Protein AF-A0A3A0G9J8-F1 (afdb_monomer)

Solvent-accessible surface area (backbone atoms only — not comparable to full-atom values): 5750 Å² total; per-residue (Å²): 136,83,79,79,74,80,86,78,83,88,80,91,81,91,71,62,67,68,59,53,52,53,47,59,76,78,39,60,82,91,46,48,65,56,52,52,52,52,52,50,52,54,50,50,57,49,49,54,52,50,53,51,52,50,52,51,49,53,50,51,52,50,48,36,72,76,69,42,77,78,78,75,60,65,62,61,55,48,53,58,46,51,54,52,50,37,66,74,67,69,65,128

Structure (mmCIF, N/CA/C/O backbone):
data_AF-A0A3A0G9J8-F1
#
_entry.id   AF-A0A3A0G9J8-F1
#
loop_
_atom_site.group_PDB
_atom_site.id
_atom_site.type_symbol
_atom_site.label_atom_id
_atom_site.label_alt_id
_atom_site.label_comp_id
_atom_site.label_asym_id
_atom_site.label_entity_id
_atom_site.label_seq_id
_atom_site.pdbx_PDB_ins_code
_atom_site.Cartn_x
_atom_site.Cartn_y
_atom_site.Cartn_z
_atom_site.occupancy
_atom_site.B_iso_or_equiv
_atom_site.auth_seq_id
_atom_site.auth_comp_id
_atom_site.auth_asym_id
_atom_site.auth_atom_id
_atom_site.pdbx_PDB_model_num
ATOM 1 N N . MET A 1 1 ? 23.107 6.631 28.020 1.00 35.88 1 MET A N 1
ATOM 2 C CA . MET A 1 1 ? 22.369 5.727 27.114 1.00 35.88 1 MET A CA 1
ATOM 3 C C . MET A 1 1 ? 20.951 6.262 27.015 1.00 35.88 1 MET A C 1
ATOM 5 O O . MET A 1 1 ? 20.192 6.098 27.958 1.00 35.88 1 MET A O 1
ATOM 9 N N . SER A 1 2 ? 20.643 7.017 25.961 1.00 36.66 2 SER A N 1
ATOM 10 C CA . SER A 1 2 ? 19.339 7.670 25.809 1.00 36.66 2 SER A CA 1
ATOM 11 C C . SER A 1 2 ? 18.352 6.699 25.176 1.00 36.66 2 SER A C 1
ATOM 13 O O . SER A 1 2 ? 18.507 6.311 24.021 1.00 36.66 2 SER A O 1
ATOM 15 N N . THR A 1 3 ? 17.355 6.289 25.948 1.00 42.69 3 THR A N 1
ATOM 16 C CA . THR A 1 3 ? 16.205 5.516 25.489 1.00 42.69 3 THR A CA 1
ATOM 17 C C . THR A 1 3 ? 15.421 6.384 24.504 1.00 42.69 3 THR A C 1
ATOM 19 O O . THR A 1 3 ? 14.827 7.385 24.900 1.00 42.69 3 THR A O 1
ATOM 22 N N . GLN A 1 4 ? 15.461 6.053 23.210 1.00 47.47 4 GLN A N 1
ATOM 23 C CA . GLN A 1 4 ? 14.577 6.668 22.220 1.00 47.47 4 GLN A CA 1
ATOM 24 C C . GLN A 1 4 ? 13.134 6.349 22.622 1.00 47.47 4 GLN A C 1
ATOM 26 O O . GLN A 1 4 ? 12.716 5.191 22.606 1.00 47.47 4 GLN A O 1
ATOM 31 N N . ALA A 1 5 ? 12.393 7.370 23.045 1.00 48.34 5 ALA A N 1
ATOM 32 C CA . ALA A 1 5 ? 10.960 7.264 23.251 1.00 48.34 5 ALA A CA 1
ATOM 33 C C . ALA A 1 5 ? 10.314 6.919 21.904 1.00 48.34 5 ALA A C 1
ATOM 35 O O . ALA A 1 5 ? 10.572 7.583 20.902 1.00 48.34 5 ALA A O 1
ATOM 36 N N . SER A 1 6 ? 9.502 5.864 21.869 1.00 56.31 6 SER A N 1
ATOM 37 C CA . SER A 1 6 ? 8.680 5.543 20.707 1.00 56.31 6 SER A CA 1
ATOM 38 C C . SER A 1 6 ? 7.765 6.733 20.416 1.00 56.31 6 SER A C 1
ATOM 40 O O . SER A 1 6 ? 6.852 7.004 21.201 1.00 56.31 6 SER A O 1
ATOM 42 N N . ASP A 1 7 ? 8.019 7.447 19.324 1.00 78.62 7 ASP A N 1
ATOM 43 C CA . ASP A 1 7 ? 7.202 8.583 18.905 1.00 78.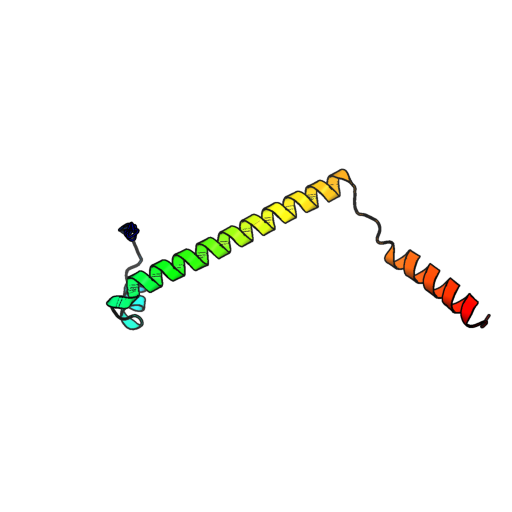62 7 ASP A CA 1
ATOM 44 C C . ASP A 1 7 ? 5.876 8.055 18.330 1.00 78.62 7 ASP A C 1
ATOM 46 O O . ASP A 1 7 ? 5.760 7.696 17.158 1.00 78.62 7 ASP A O 1
ATOM 50 N N . ILE A 1 8 ? 4.895 7.850 19.213 1.00 80.31 8 ILE A N 1
ATOM 51 C CA . ILE A 1 8 ? 3.579 7.306 18.868 1.00 80.31 8 ILE A CA 1
ATOM 52 C C . ILE A 1 8 ? 2.630 8.476 18.613 1.00 80.31 8 ILE A C 1
ATOM 54 O O . ILE A 1 8 ? 2.119 9.095 19.548 1.00 80.31 8 ILE A O 1
ATOM 58 N N . THR A 1 9 ? 2.318 8.738 17.346 1.00 86.06 9 THR A N 1
ATOM 59 C CA . THR A 1 9 ? 1.285 9.711 16.969 1.00 86.06 9 THR A CA 1
ATOM 60 C C . THR A 1 9 ? -0.106 9.077 17.035 1.00 86.06 9 THR A C 1
ATOM 62 O O . THR A 1 9 ? -0.373 8.055 16.399 1.00 86.06 9 THR A O 1
ATOM 65 N N . ARG A 1 10 ? -1.032 9.686 17.787 1.00 86.81 10 ARG A N 1
ATOM 66 C CA . ARG A 1 10 ? -2.452 9.297 17.779 1.00 86.81 10 ARG A CA 1
ATOM 67 C C . ARG A 1 10 ? -3.191 10.050 16.683 1.00 86.81 10 ARG A C 1
ATOM 69 O O . ARG A 1 10 ? -3.129 11.272 16.626 1.00 86.81 10 ARG A O 1
ATOM 76 N N . VAL A 1 11 ? -3.930 9.315 15.860 1.00 87.25 11 VAL A N 1
ATOM 77 C CA . VAL A 1 11 ? -4.702 9.867 14.743 1.00 87.25 11 VAL A CA 1
ATOM 78 C C . VAL A 1 11 ? -6.133 9.344 14.825 1.00 87.25 11 VAL A C 1
ATOM 80 O O . VAL A 1 11 ? -6.348 8.162 15.101 1.00 87.25 11 VAL A O 1
ATOM 83 N N . THR A 1 12 ? -7.109 10.214 14.578 1.00 90.75 12 THR A N 1
ATOM 84 C CA . THR A 1 12 ? -8.524 9.839 14.4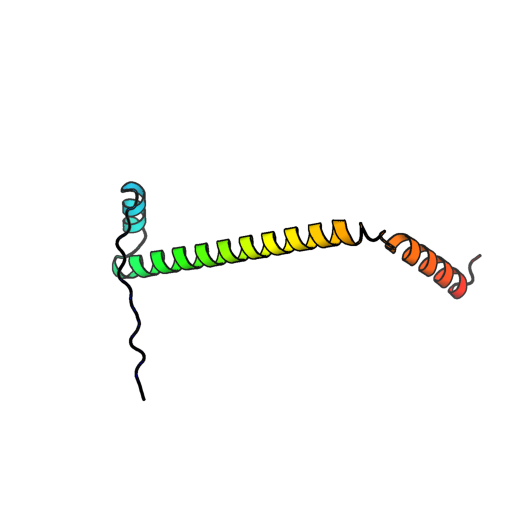70 1.00 90.75 12 THR A CA 1
ATOM 85 C C . THR A 1 12 ? -8.875 9.655 12.998 1.00 90.75 12 THR A C 1
ATOM 87 O O . THR A 1 12 ? -8.582 10.521 12.179 1.00 90.75 12 THR A O 1
ATOM 90 N N . LEU A 1 13 ? -9.494 8.523 12.659 1.00 88.38 13 LEU A N 1
ATOM 91 C CA . LEU A 1 13 ? -9.840 8.145 11.288 1.00 88.38 13 LEU A CA 1
ATOM 92 C C . LEU A 1 13 ? -11.357 7.973 11.185 1.00 88.38 13 LEU A C 1
ATOM 94 O O . LEU A 1 13 ?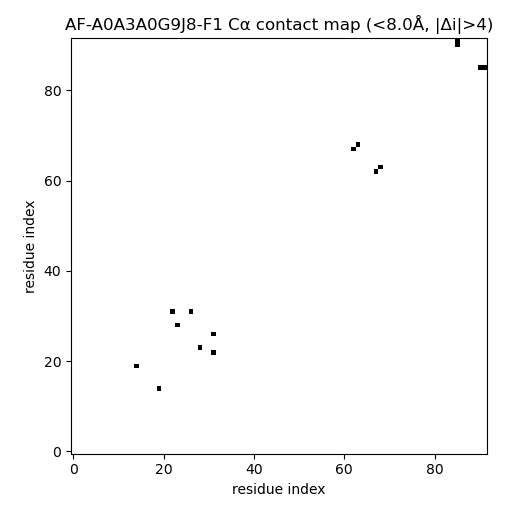 -11.961 7.345 12.057 1.00 88.38 13 LEU A O 1
ATOM 98 N N . THR A 1 14 ? -11.957 8.441 10.094 1.00 92.81 14 THR A N 1
ATOM 99 C CA . THR A 1 14 ? -13.363 8.157 9.784 1.00 92.81 14 THR A CA 1
ATOM 100 C C . THR A 1 14 ? -13.431 6.958 8.848 1.00 92.81 14 THR A C 1
ATOM 102 O O . THR A 1 14 ? -12.840 6.969 7.772 1.00 92.81 14 THR A O 1
ATOM 105 N N . LEU A 1 15 ? -14.139 5.907 9.262 1.00 89.31 15 LEU A N 1
ATOM 106 C CA . LEU A 1 15 ? -14.281 4.663 8.505 1.00 89.31 15 LEU A CA 1
ATOM 107 C C . LEU A 1 15 ? -15.766 4.333 8.317 1.00 89.31 15 LEU A C 1
ATOM 109 O O . LEU A 1 15 ? -16.559 4.602 9.224 1.00 89.31 15 LEU A O 1
ATOM 113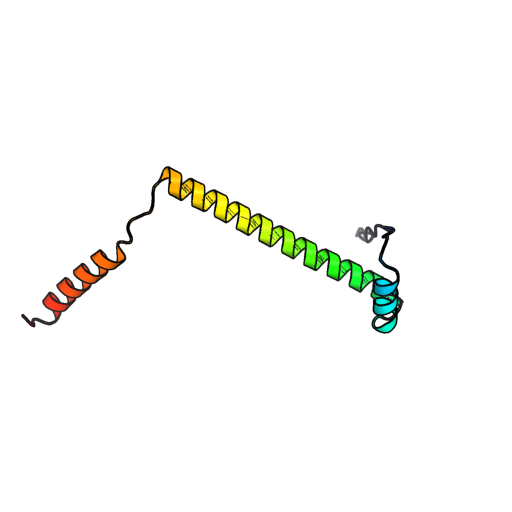 N N . PRO A 1 16 ? -16.150 3.687 7.201 1.00 94.88 16 PRO A N 1
ATOM 114 C CA . PRO A 1 16 ? -17.485 3.123 7.057 1.00 94.88 16 PRO A CA 1
ATOM 115 C C . PRO A 1 16 ? -17.804 2.162 8.207 1.00 94.88 16 PRO A C 1
ATOM 117 O O . PRO A 1 16 ? -16.985 1.316 8.586 1.00 94.88 16 PRO A O 1
ATOM 120 N N . SER A 1 17 ? -19.013 2.27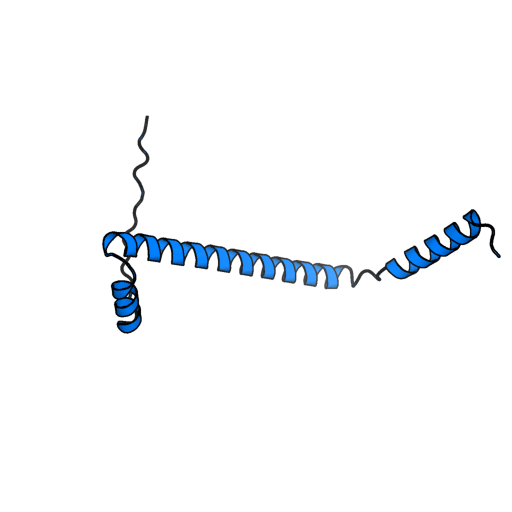1 8.751 1.00 92.81 17 SER A N 1
ATOM 121 C CA . SER A 1 17 ? -19.459 1.485 9.906 1.00 92.81 17 SER A CA 1
ATOM 122 C C . SER A 1 17 ? -19.407 -0.023 9.642 1.00 92.81 17 SER A C 1
ATOM 124 O O . SER A 1 17 ? -18.951 -0.784 10.498 1.00 92.81 17 SER A O 1
ATOM 126 N N . ASP A 1 18 ? -19.796 -0.456 8.443 1.00 95.12 18 ASP A N 1
ATOM 127 C CA . ASP A 1 18 ? -19.778 -1.865 8.041 1.00 95.12 18 ASP A CA 1
ATOM 128 C C . ASP A 1 18 ? -18.358 -2.432 7.955 1.00 95.12 18 ASP A C 1
ATOM 130 O O . ASP A 1 18 ? -18.107 -3.562 8.386 1.00 95.12 18 ASP A O 1
ATOM 134 N N . LEU A 1 19 ? -17.407 -1.627 7.470 1.00 91.06 19 LEU A N 1
ATOM 135 C CA . LEU A 1 19 ? -16.000 -2.009 7.412 1.00 91.06 19 LEU A CA 1
ATOM 136 C C . LEU A 1 19 ? -15.446 -2.212 8.824 1.00 91.06 19 LEU A C 1
ATOM 138 O O . LEU A 1 19 ? -14.840 -3.243 9.115 1.00 91.06 19 LEU A O 1
ATOM 142 N N . TRP A 1 20 ? -15.707 -1.269 9.731 1.00 91.12 20 TRP A N 1
ATOM 143 C CA . TRP A 1 20 ? -15.245 -1.385 11.112 1.00 91.12 20 TRP A CA 1
ATOM 144 C C . TRP A 1 20 ? -15.907 -2.549 11.859 1.00 91.12 20 TRP A C 1
ATOM 146 O O . TRP A 1 20 ? -15.255 -3.217 12.665 1.00 91.12 20 TRP A O 1
ATOM 156 N N . ARG A 1 21 ? -17.179 -2.849 11.563 1.00 92.31 21 ARG A N 1
ATOM 157 C CA . ARG A 1 21 ? -17.876 -4.025 12.103 1.00 92.31 21 ARG A CA 1
ATOM 158 C C . ARG A 1 21 ? -17.187 -5.320 11.672 1.00 92.31 21 ARG A C 1
ATOM 160 O O . ARG A 1 21 ? -16.923 -6.161 12.527 1.00 92.31 21 ARG A O 1
ATOM 167 N N . ARG A 1 22 ? -16.829 -5.449 10.391 1.00 92.19 22 ARG A N 1
ATOM 168 C CA . ARG A 1 22 ? -16.058 -6.598 9.886 1.00 92.19 22 ARG A CA 1
ATOM 169 C C . ARG A 1 22 ? -14.693 -6.702 10.563 1.00 92.19 22 ARG A C 1
ATOM 171 O O . ARG A 1 22 ? -14.345 -7.764 11.063 1.00 92.19 22 ARG A O 1
ATOM 178 N N . VAL A 1 23 ? -13.950 -5.601 10.683 1.00 90.25 23 VAL A N 1
ATOM 179 C CA . VAL A 1 23 ? -12.654 -5.605 11.391 1.00 90.25 23 VAL A CA 1
ATOM 180 C C . VAL A 1 23 ? -12.812 -6.092 12.836 1.00 90.25 23 VAL A C 1
ATOM 182 O O . VAL A 1 23 ? -12.016 -6.902 13.302 1.00 90.25 23 VAL A O 1
ATOM 185 N N . LYS A 1 24 ? -13.863 -5.661 13.544 1.00 89.31 24 LYS A N 1
ATOM 186 C CA . LYS A 1 24 ? -14.144 -6.118 14.913 1.00 89.31 24 LYS A CA 1
ATOM 187 C C . LYS A 1 24 ? -14.439 -7.616 15.018 1.00 89.31 24 LYS A C 1
ATOM 189 O O . LYS A 1 24 ? -14.128 -8.175 16.066 1.00 89.31 24 LYS A O 1
ATOM 194 N N . GLN A 1 25 ? -15.027 -8.228 13.986 1.00 91.88 25 GLN A N 1
ATOM 195 C CA . GLN A 1 25 ? -15.342 -9.663 13.953 1.00 91.88 25 GLN A CA 1
ATOM 196 C C . GLN A 1 25 ? -14.084 -10.527 13.828 1.00 91.88 25 GLN A C 1
ATOM 198 O O . GLN A 1 25 ? -13.999 -11.564 14.476 1.00 91.88 25 GLN A O 1
ATOM 203 N N . PHE A 1 26 ? -13.106 -10.093 13.030 1.00 89.19 26 PHE A N 1
ATOM 204 C CA . PHE A 1 26 ? -11.914 -10.894 12.733 1.00 89.19 26 PHE A CA 1
ATOM 205 C C . PHE A 1 26 ? -10.685 -10.520 13.567 1.00 89.19 26 PHE A C 1
ATOM 207 O O . PHE A 1 26 ? -9.769 -11.327 13.687 1.00 89.19 26 PHE A O 1
ATOM 214 N N . VAL A 1 27 ? -10.637 -9.308 14.136 1.00 86.88 27 VAL A N 1
ATOM 215 C CA . VAL A 1 27 ? -9.419 -8.780 14.766 1.00 86.88 27 VAL A CA 1
ATOM 216 C C . VAL A 1 27 ? -9.647 -8.433 16.243 1.00 86.88 27 VAL A C 1
ATOM 218 O O . VAL A 1 27 ? -10.464 -7.550 16.566 1.00 86.88 27 VAL A O 1
ATOM 221 N N . PRO A 1 28 ? -8.895 -9.074 17.163 1.00 87.69 28 PRO A N 1
ATOM 222 C CA . PRO A 1 28 ? -8.931 -8.775 18.590 1.00 87.69 28 PRO A CA 1
ATOM 223 C C . PRO A 1 28 ? -8.600 -7.312 18.884 1.00 87.69 28 PRO A C 1
ATOM 225 O O . PRO A 1 28 ? -7.759 -6.704 18.225 1.00 87.69 28 PRO A O 1
ATOM 228 N N . ALA A 1 29 ? -9.212 -6.741 19.926 1.00 82.25 29 ALA A N 1
ATOM 229 C CA . ALA A 1 29 ? -9.102 -5.312 20.238 1.00 82.25 29 ALA A CA 1
ATOM 230 C C . ALA A 1 29 ? -7.654 -4.796 20.352 1.00 82.25 29 ALA A C 1
ATOM 232 O O . ALA A 1 29 ? -7.370 -3.701 19.875 1.00 82.25 29 ALA A O 1
ATOM 233 N N . ARG A 1 30 ? -6.733 -5.596 20.909 1.00 84.44 30 ARG A N 1
ATOM 234 C CA . ARG A 1 30 ? -5.314 -5.227 21.078 1.00 84.44 30 ARG A CA 1
ATOM 235 C C . ARG A 1 30 ? -4.500 -5.202 19.779 1.00 84.44 30 ARG A C 1
ATOM 237 O O . ARG A 1 30 ? -3.414 -4.642 19.776 1.00 84.44 30 ARG A O 1
ATOM 244 N N . GLN A 1 31 ? -5.010 -5.781 18.692 1.00 87.94 31 GLN A N 1
ATOM 245 C CA . GLN A 1 31 ? -4.287 -5.909 17.420 1.00 87.94 31 GLN A CA 1
ATOM 246 C C . GLN A 1 31 ? -4.826 -4.976 16.328 1.00 87.94 31 GLN A C 1
ATOM 248 O O . GLN A 1 31 ? -4.220 -4.848 15.269 1.00 87.94 31 GLN A O 1
ATOM 253 N N . ARG A 1 32 ? -5.947 -4.284 16.568 1.00 87.00 32 ARG A N 1
ATOM 254 C CA . ARG A 1 32 ? -6.599 -3.442 15.547 1.00 87.00 32 ARG A CA 1
ATOM 255 C C . ARG A 1 32 ? -5.737 -2.259 15.113 1.00 87.00 32 ARG A C 1
ATOM 257 O O . ARG A 1 32 ? -5.703 -1.947 13.930 1.00 87.00 32 ARG A O 1
ATOM 264 N N . SER A 1 33 ? -5.037 -1.612 16.046 1.00 86.25 33 SER A N 1
ATOM 265 C CA . SER A 1 33 ? -4.124 -0.505 15.729 1.00 86.25 33 SER A CA 1
ATOM 266 C C . SER A 1 33 ? -2.922 -0.979 14.909 1.00 86.25 33 SER A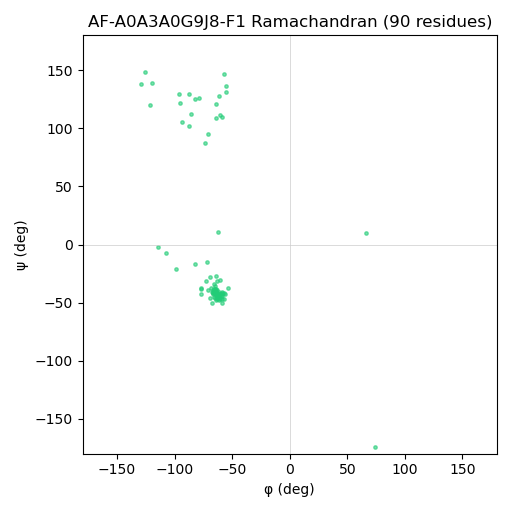 C 1
ATOM 268 O O . SER A 1 33 ? -2.572 -0.338 13.924 1.00 86.25 33 SER A O 1
ATOM 270 N N . SER A 1 34 ? -2.342 -2.126 15.272 1.00 88.62 34 SER A N 1
ATOM 271 C CA . SER A 1 34 ? -1.249 -2.759 14.525 1.00 88.62 34 SER A CA 1
ATOM 272 C C . SER A 1 34 ? -1.687 -3.151 13.112 1.00 88.62 34 SER A C 1
ATOM 274 O O . SER A 1 34 ? -0.991 -2.818 12.160 1.00 88.62 34 SER A O 1
ATOM 276 N N . LEU A 1 35 ? -2.879 -3.733 12.951 1.00 91.12 35 LEU A N 1
ATOM 277 C CA . LEU A 1 35 ? -3.439 -4.051 11.636 1.00 91.12 35 LEU A CA 1
ATOM 278 C C . LEU A 1 35 ? -3.559 -2.808 10.744 1.00 91.12 35 LEU A C 1
ATOM 280 O O . LEU A 1 35 ? -3.179 -2.842 9.576 1.00 91.12 35 LEU A O 1
ATOM 284 N N . VAL A 1 36 ? -4.101 -1.711 11.284 1.00 90.69 36 VAL A N 1
ATOM 285 C CA . VAL A 1 36 ? -4.262 -0.460 10.529 1.00 90.69 36 VAL A CA 1
ATOM 286 C C . VAL A 1 36 ? -2.897 0.123 10.157 1.00 90.69 36 VAL A C 1
ATOM 288 O O . VAL A 1 36 ? -2.711 0.527 9.012 1.00 90.69 36 VAL A O 1
ATOM 291 N N . ALA A 1 37 ? -1.930 0.113 11.077 1.00 90.56 37 ALA A N 1
ATOM 292 C CA . ALA A 1 37 ? -0.571 0.576 10.805 1.00 90.56 37 ALA A CA 1
ATOM 293 C C . ALA A 1 37 ? 0.112 -0.254 9.704 1.00 90.56 37 ALA A C 1
ATOM 295 O O . ALA A 1 37 ? 0.676 0.309 8.766 1.00 90.56 37 ALA A O 1
ATOM 296 N N . GLU A 1 38 ? 0.005 -1.583 9.759 1.00 92.88 38 GLU A N 1
ATOM 297 C CA . GLU A 1 38 ? 0.543 -2.467 8.722 1.00 92.88 38 GLU A CA 1
ATOM 298 C C . GLU A 1 38 ? -0.126 -2.244 7.365 1.00 92.88 38 GLU A C 1
ATOM 300 O O . GLU A 1 38 ? 0.552 -2.209 6.337 1.00 92.88 38 GLU A O 1
ATOM 305 N N . ALA A 1 39 ? -1.453 -2.090 7.345 1.00 93.38 39 ALA A N 1
ATOM 306 C CA . ALA A 1 39 ? -2.197 -1.830 6.119 1.00 93.38 39 ALA A CA 1
ATOM 307 C C . ALA A 1 39 ? -1.767 -0.501 5.478 1.00 93.38 39 ALA A C 1
ATOM 309 O O . ALA A 1 39 ? -1.504 -0.464 4.274 1.00 93.38 39 ALA A O 1
ATOM 310 N N . LEU A 1 40 ? -1.614 0.557 6.282 1.00 93.19 40 LEU A N 1
ATOM 311 C CA . LEU A 1 40 ? -1.097 1.849 5.825 1.00 93.19 40 LEU A CA 1
ATOM 312 C C . LEU A 1 40 ? 0.332 1.727 5.288 1.00 93.19 40 LEU A C 1
ATOM 314 O O . LEU A 1 40 ? 0.625 2.231 4.207 1.00 93.19 40 LEU A O 1
ATOM 318 N N . GLN A 1 41 ? 1.213 1.009 5.988 1.00 94.12 41 GLN A N 1
ATOM 319 C CA . GLN A 1 41 ? 2.594 0.824 5.546 1.00 94.12 41 GLN A CA 1
ATOM 320 C C . GLN A 1 41 ? 2.675 0.046 4.224 1.00 94.12 41 GLN A C 1
ATOM 322 O O . GLN A 1 41 ? 3.469 0.394 3.348 1.00 94.12 41 GLN A O 1
ATOM 327 N N . ARG A 1 42 ? 1.853 -0.997 4.050 1.00 95.81 42 ARG A N 1
ATOM 328 C CA . ARG A 1 42 ? 1.780 -1.752 2.788 1.00 95.81 42 ARG A CA 1
ATOM 329 C C . ARG A 1 42 ? 1.303 -0.873 1.636 1.00 95.81 42 ARG A C 1
ATOM 331 O O . ARG A 1 42 ? 1.876 -0.955 0.550 1.00 95.81 42 ARG A O 1
ATOM 338 N N . GLU A 1 43 ? 0.294 -0.039 1.869 1.00 96.19 43 GLU A N 1
ATOM 339 C CA . GLU A 1 43 ? -0.232 0.870 0.850 1.00 96.19 43 GLU A CA 1
ATOM 340 C C . GLU A 1 43 ? 0.783 1.962 0.481 1.00 96.19 43 GLU A C 1
ATOM 342 O O . GLU A 1 43 ? 0.992 2.210 -0.704 1.00 96.19 43 GLU A O 1
ATOM 347 N N . LEU A 1 44 ? 1.502 2.537 1.452 1.00 96.69 44 LEU A N 1
ATOM 348 C CA . LEU A 1 44 ? 2.581 3.495 1.178 1.00 96.69 44 LEU A CA 1
ATOM 349 C C . LEU A 1 44 ? 3.678 2.877 0.303 1.00 96.69 44 LEU A C 1
ATOM 351 O O . LEU A 1 44 ? 3.972 3.402 -0.768 1.00 96.69 44 LEU A O 1
ATOM 355 N N . ARG A 1 45 ? 4.191 1.695 0.671 1.00 95.62 45 ARG A N 1
ATOM 356 C CA . ARG A 1 45 ? 5.194 0.980 -0.144 1.00 95.62 45 ARG A CA 1
ATOM 357 C C . ARG A 1 45 ? 4.684 0.623 -1.539 1.00 95.62 45 ARG A C 1
ATOM 359 O O . ARG A 1 45 ? 5.466 0.438 -2.470 1.00 95.62 45 ARG A O 1
ATOM 366 N N . ARG A 1 46 ? 3.379 0.393 -1.694 1.00 95.75 46 ARG A N 1
ATOM 367 C CA . ARG A 1 46 ? 2.775 0.144 -3.006 1.00 95.75 46 ARG A CA 1
ATOM 368 C C . ARG A 1 46 ? 2.790 1.419 -3.845 1.00 95.75 46 ARG A C 1
ATOM 370 O O . ARG A 1 46 ? 3.192 1.343 -5.000 1.00 95.75 46 ARG A O 1
ATOM 377 N N . ARG A 1 47 ? 2.396 2.557 -3.271 1.00 95.25 47 ARG A N 1
ATOM 378 C CA . ARG A 1 47 ? 2.408 3.857 -3.955 1.00 95.25 47 ARG A CA 1
ATOM 379 C C . ARG A 1 47 ? 3.817 4.284 -4.343 1.00 95.25 47 ARG A C 1
ATOM 381 O O . ARG A 1 47 ? 4.036 4.587 -5.502 1.00 95.25 47 ARG A O 1
ATOM 388 N N . GLU A 1 48 ? 4.788 4.165 -3.442 1.00 94.75 48 GLU A N 1
ATOM 389 C CA . GLU A 1 48 ? 6.199 4.456 -3.744 1.00 94.75 48 GLU A CA 1
ATOM 390 C C . GLU A 1 48 ? 6.725 3.634 -4.926 1.00 94.75 48 GLU A C 1
ATOM 392 O O . GLU A 1 48 ? 7.401 4.162 -5.805 1.00 94.75 48 GLU A O 1
ATOM 397 N N . ARG A 1 49 ? 6.387 2.338 -4.982 1.00 94.00 49 ARG A N 1
ATOM 398 C CA . ARG A 1 49 ? 6.763 1.482 -6.115 1.00 94.00 49 ARG A CA 1
ATOM 399 C C . ARG A 1 49 ? 6.100 1.922 -7.417 1.00 94.00 49 ARG A C 1
ATOM 401 O O . ARG A 1 49 ? 6.744 1.871 -8.459 1.00 94.00 49 ARG A O 1
ATOM 408 N N . LEU A 1 50 ? 4.834 2.333 -7.374 1.00 94.94 50 LEU A N 1
ATOM 409 C CA . LEU A 1 50 ? 4.132 2.836 -8.555 1.00 94.94 50 LEU A CA 1
ATOM 410 C C . LEU A 1 50 ? 4.753 4.145 -9.052 1.00 94.94 50 LEU A C 1
ATOM 412 O O . LEU A 1 50 ? 5.060 4.236 -10.237 1.00 94.94 50 LEU A O 1
ATOM 416 N N . ASP A 1 51 ? 5.043 5.083 -8.151 1.00 95.25 51 ASP A N 1
ATOM 417 C CA . ASP A 1 51 ? 5.735 6.334 -8.471 1.00 95.25 51 ASP A CA 1
ATOM 418 C C . ASP A 1 51 ? 7.116 6.073 -9.088 1.00 95.25 51 ASP A C 1
ATOM 420 O O . ASP A 1 51 ? 7.507 6.713 -10.063 1.00 95.25 51 ASP A O 1
ATOM 424 N N . GLN A 1 52 ? 7.878 5.115 -8.550 1.00 93.12 52 GLN A N 1
ATOM 425 C CA . GLN A 1 52 ? 9.173 4.724 -9.115 1.00 93.12 52 GLN A CA 1
ATOM 426 C C . GLN A 1 52 ? 9.030 4.169 -10.534 1.00 93.12 52 GLN A C 1
ATOM 428 O O . GLN A 1 52 ? 9.794 4.549 -11.420 1.00 93.12 52 GLN A O 1
ATOM 433 N N . ILE A 1 53 ? 8.045 3.298 -10.767 1.00 94.12 53 ILE A N 1
ATOM 434 C CA . ILE A 1 53 ? 7.761 2.751 -12.099 1.00 94.12 53 ILE A CA 1
ATOM 435 C C . ILE A 1 53 ? 7.370 3.870 -13.066 1.00 94.12 53 ILE A C 1
ATOM 437 O O . ILE A 1 53 ? 7.827 3.878 -14.208 1.00 94.12 53 ILE A O 1
ATOM 441 N N . GLU A 1 54 ? 6.549 4.820 -12.628 1.00 94.81 54 GLU A N 1
ATOM 442 C CA . GLU A 1 54 ? 6.137 5.956 -13.448 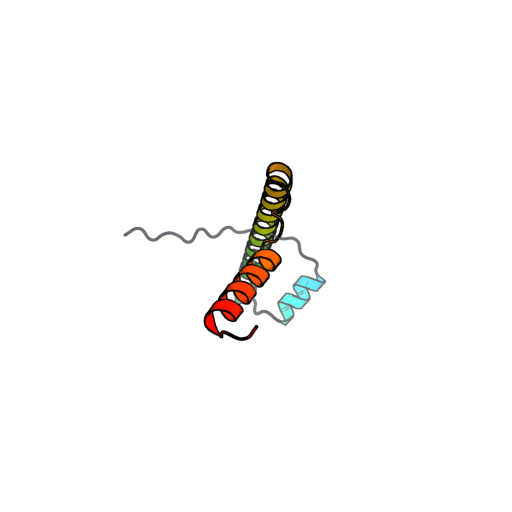1.00 94.81 54 GLU A CA 1
ATOM 443 C C . GLU A 1 54 ? 7.326 6.845 -13.823 1.00 94.81 54 GLU A C 1
ATOM 445 O O . GLU A 1 54 ? 7.512 7.160 -14.998 1.00 94.81 54 GLU A O 1
ATOM 450 N N . ARG A 1 55 ? 8.209 7.151 -12.867 1.00 93.69 55 ARG A N 1
ATOM 451 C CA . ARG A 1 55 ? 9.459 7.881 -13.138 1.00 93.69 55 ARG A CA 1
ATOM 452 C C . ARG A 1 55 ? 10.352 7.152 -14.138 1.00 93.69 55 ARG A C 1
ATOM 454 O O . ARG A 1 55 ? 10.906 7.786 -15.030 1.00 93.69 55 ARG A O 1
ATOM 461 N N . LEU A 1 56 ? 10.476 5.829 -14.019 1.00 92.62 56 LEU A N 1
ATOM 462 C CA . LEU A 1 56 ? 11.253 5.021 -14.964 1.00 92.62 56 LEU A CA 1
ATOM 463 C C . LEU A 1 56 ? 10.643 5.031 -16.368 1.00 92.62 56 LEU A C 1
ATOM 465 O O . LEU A 1 56 ? 11.386 5.103 -17.343 1.00 92.62 56 LEU A O 1
ATOM 469 N N . ARG A 1 57 ? 9.311 4.994 -16.483 1.00 93.19 57 ARG A N 1
ATOM 470 C CA . ARG A 1 57 ? 8.616 5.121 -17.773 1.00 93.19 57 ARG A CA 1
ATOM 471 C C . ARG A 1 57 ? 8.861 6.483 -18.409 1.00 93.19 57 ARG A C 1
ATOM 473 O O . ARG A 1 57 ? 9.226 6.536 -19.576 1.00 93.19 57 ARG A O 1
ATOM 480 N N . LEU A 1 58 ? 8.735 7.559 -17.634 1.00 93.62 58 LEU A N 1
ATOM 481 C CA . LEU A 1 58 ? 9.016 8.914 -18.112 1.00 93.62 58 LEU A CA 1
ATOM 482 C C . LEU A 1 58 ? 10.460 9.046 -18.607 1.00 93.62 58 LEU A C 1
ATOM 484 O O . LEU A 1 58 ? 10.685 9.574 -19.694 1.00 93.62 58 LEU A O 1
ATOM 488 N N . LEU A 1 59 ? 11.424 8.505 -17.857 1.00 90.62 59 LEU A N 1
ATOM 489 C CA . LEU A 1 59 ? 12.826 8.484 -18.269 1.00 90.62 59 LEU A CA 1
ATOM 490 C C . LEU A 1 59 ? 13.033 7.654 -19.544 1.00 90.62 59 LEU A C 1
ATOM 492 O O . LEU A 1 59 ? 13.747 8.078 -20.447 1.00 90.62 59 LEU A O 1
ATOM 496 N N . GLN A 1 60 ? 12.408 6.479 -19.644 1.00 88.81 60 GLN A N 1
ATOM 497 C CA . GLN A 1 60 ? 12.487 5.646 -20.844 1.00 88.81 60 GLN A CA 1
ATOM 498 C C . GLN A 1 60 ? 11.931 6.378 -22.072 1.00 88.81 60 GLN A C 1
ATOM 500 O O . GLN A 1 60 ? 12.537 6.321 -23.142 1.00 88.81 60 GLN A O 1
ATOM 505 N N . ASP A 1 61 ? 10.806 7.073 -21.925 1.00 89.75 61 ASP A N 1
ATOM 506 C CA . ASP A 1 61 ? 10.203 7.855 -23.000 1.00 89.75 61 ASP A CA 1
ATOM 507 C C . ASP A 1 61 ? 11.077 9.051 -23.392 1.00 89.75 61 ASP A C 1
ATOM 509 O O . ASP A 1 61 ? 11.228 9.335 -24.580 1.00 89.75 61 ASP A O 1
ATOM 513 N N . GLU A 1 62 ? 11.702 9.725 -22.424 1.00 91.44 62 GLU A N 1
ATOM 514 C CA . GLU A 1 62 ? 12.673 10.789 -22.687 1.00 91.44 62 GLU A CA 1
ATOM 515 C C . GLU A 1 62 ? 13.878 10.261 -23.475 1.00 91.44 62 GLU A C 1
ATOM 517 O O . GLU A 1 62 ? 14.249 10.834 -24.501 1.00 91.44 62 GLU A O 1
ATOM 522 N N . LEU A 1 63 ? 14.450 9.132 -23.048 1.00 88.31 63 LEU A N 1
ATOM 523 C CA . LEU A 1 63 ? 15.573 8.497 -23.735 1.00 88.31 63 LEU A CA 1
ATOM 524 C C . LEU A 1 63 ? 15.192 8.071 -25.156 1.00 88.31 63 LEU A C 1
ATOM 526 O O . LEU A 1 63 ? 15.949 8.336 -26.085 1.00 88.31 63 LEU A O 1
ATOM 530 N N . ARG A 1 64 ? 14.002 7.493 -25.352 1.00 85.38 64 ARG A N 1
ATOM 531 C CA . ARG A 1 64 ? 13.486 7.145 -26.686 1.00 85.38 64 ARG A CA 1
ATOM 532 C C . ARG A 1 64 ? 13.309 8.365 -27.581 1.00 85.38 64 ARG A C 1
ATOM 534 O O . ARG A 1 64 ? 13.628 8.296 -28.760 1.00 85.38 64 ARG A O 1
ATOM 541 N N . ARG A 1 65 ? 12.813 9.487 -27.052 1.00 86.81 65 ARG A N 1
ATOM 542 C CA . ARG A 1 65 ? 12.699 10.733 -27.832 1.00 86.81 65 ARG A CA 1
ATOM 543 C C . ARG A 1 65 ? 14.067 11.294 -28.201 1.00 86.81 65 ARG A C 1
ATOM 545 O O . ARG A 1 65 ? 14.236 11.785 -29.310 1.00 86.81 65 ARG A O 1
ATOM 552 N N . LYS A 1 66 ? 15.022 11.247 -27.271 1.00 83.75 66 LYS A N 1
ATOM 553 C CA . LYS A 1 66 ? 16.344 11.856 -27.439 1.00 83.75 66 LYS A CA 1
ATOM 554 C C . LYS A 1 66 ? 17.272 11.038 -28.335 1.00 83.75 66 LYS A C 1
ATOM 556 O O . LYS A 1 66 ? 18.035 11.619 -29.098 1.00 83.75 66 LYS A O 1
ATOM 561 N N . TYR A 1 67 ? 17.219 9.716 -28.221 1.00 83.19 67 TYR A N 1
ATOM 562 C CA . TYR A 1 67 ? 18.150 8.802 -28.883 1.00 83.19 67 TYR A CA 1
ATOM 563 C C . TYR A 1 67 ? 17.481 7.914 -29.942 1.00 83.19 67 TYR A C 1
ATOM 565 O O . TYR A 1 67 ? 18.174 7.157 -30.613 1.00 83.19 67 TYR A O 1
ATOM 573 N N . GLY A 1 68 ? 16.159 8.011 -30.122 1.00 74.44 68 GLY A N 1
ATOM 574 C CA . GLY A 1 68 ? 15.396 7.101 -30.975 1.00 74.44 68 GLY A CA 1
ATOM 575 C C . GLY A 1 68 ? 15.207 5.719 -30.338 1.00 74.44 68 GLY A C 1
ATOM 576 O O . GLY A 1 68 ? 15.554 5.479 -29.178 1.00 74.44 68 GLY A O 1
ATOM 577 N N . LEU A 1 69 ? 14.631 4.786 -31.095 1.00 67.19 69 LEU A N 1
ATOM 578 C CA . LEU A 1 69 ? 14.746 3.359 -30.792 1.00 67.19 69 LEU A CA 1
ATOM 579 C C . LEU A 1 69 ? 16.127 2.912 -31.283 1.00 67.19 69 LEU A C 1
ATOM 581 O O . LEU A 1 69 ? 16.447 3.142 -32.443 1.00 67.19 69 LEU A O 1
ATOM 585 N N . MET A 1 70 ? 16.946 2.292 -30.425 1.00 64.19 70 MET A N 1
ATOM 586 C CA . MET A 1 70 ? 18.083 1.530 -30.948 1.00 64.19 70 MET A CA 1
ATOM 587 C C . MET A 1 70 ? 17.509 0.383 -31.772 1.00 64.19 70 MET A C 1
ATOM 589 O O . MET A 1 70 ? 16.758 -0.435 -31.228 1.00 64.19 70 MET A O 1
ATOM 593 N N . ASP A 1 71 ? 17.858 0.331 -33.054 1.00 58.66 71 ASP A N 1
ATOM 594 C CA . ASP A 1 71 ? 17.576 -0.835 -33.875 1.00 58.66 71 ASP A CA 1
ATOM 595 C C . ASP A 1 71 ? 18.191 -2.061 -33.193 1.00 58.66 71 ASP A C 1
ATOM 597 O O . ASP A 1 71 ? 19.316 -2.053 -32.683 1.00 58.66 71 ASP A O 1
ATOM 601 N N . ASN A 1 72 ? 17.391 -3.109 -33.076 1.00 58.81 72 ASN A N 1
ATOM 602 C CA . ASN A 1 72 ? 17.772 -4.342 -32.422 1.00 58.81 72 ASN A CA 1
ATOM 603 C C . ASN A 1 72 ? 18.803 -5.087 -33.280 1.00 58.81 72 ASN A C 1
ATOM 605 O O . ASN A 1 72 ? 18.442 -5.910 -34.113 1.00 58.81 72 ASN A O 1
ATOM 609 N N . CYS A 1 73 ? 20.094 -4.903 -32.990 1.00 61.56 73 CYS A N 1
ATOM 610 C CA . CYS A 1 73 ? 21.220 -5.605 -33.633 1.00 61.56 73 CYS A CA 1
ATOM 611 C C . CYS A 1 73 ? 21.227 -7.140 -33.424 1.00 61.56 73 CYS A C 1
ATOM 613 O O . CYS A 1 73 ? 22.227 -7.807 -33.676 1.00 61.56 73 CYS A O 1
ATOM 615 N N . VAL A 1 74 ? 20.144 -7.724 -32.901 1.00 62.59 74 VAL A N 1
ATOM 616 C CA . VAL A 1 74 ? 20.016 -9.166 -32.648 1.00 62.59 74 VAL A CA 1
ATOM 617 C C . VAL A 1 74 ? 20.046 -9.953 -33.961 1.00 62.59 74 VAL A C 1
ATOM 619 O O . VAL A 1 74 ? 20.635 -11.029 -33.992 1.00 62.59 74 VAL A O 1
ATOM 622 N N . GLY A 1 75 ? 19.466 -9.408 -35.038 1.00 60.81 75 GLY A N 1
ATOM 623 C CA . GLY A 1 75 ? 19.557 -9.999 -36.379 1.00 60.81 75 GLY A CA 1
ATOM 624 C C . GLY A 1 75 ? 20.989 -9.989 -36.916 1.00 60.81 75 GLY A C 1
ATOM 625 O O . GLY A 1 75 ? 21.493 -11.029 -37.336 1.00 60.81 75 GLY A O 1
ATOM 626 N N . ASP A 1 76 ? 21.678 -8.853 -36.788 1.00 65.12 76 ASP A N 1
ATOM 627 C CA . ASP A 1 76 ? 23.060 -8.680 -37.256 1.00 65.12 76 ASP A CA 1
ATOM 628 C C . ASP A 1 76 ? 24.044 -9.591 -36.504 1.00 65.12 76 ASP A C 1
ATOM 630 O O . ASP A 1 76 ? 24.939 -10.194 -37.093 1.00 65.12 76 ASP A O 1
ATOM 634 N N . LEU A 1 77 ? 23.845 -9.767 -35.194 1.00 68.31 77 LEU A N 1
ATOM 635 C CA . LEU A 1 77 ? 24.631 -10.696 -34.377 1.00 68.31 77 LEU A CA 1
ATOM 636 C C . LEU A 1 77 ? 24.347 -12.168 -34.700 1.00 68.31 77 LEU A C 1
ATOM 638 O O . LEU A 1 77 ? 25.216 -13.011 -34.476 1.00 68.31 77 LEU A O 1
ATOM 642 N N . GLY A 1 78 ? 23.144 -12.488 -35.185 1.00 73.88 78 GLY A N 1
ATOM 643 C CA . GLY A 1 78 ? 22.792 -13.820 -35.675 1.00 73.88 78 GLY A CA 1
ATOM 644 C C . GLY A 1 78 ? 23.558 -14.160 -36.951 1.00 73.88 78 GLY A C 1
ATOM 645 O O . GLY A 1 78 ? 24.242 -15.180 -36.988 1.00 73.88 78 GLY A O 1
ATOM 646 N N . ALA A 1 79 ? 23.536 -13.253 -37.931 1.00 73.88 79 ALA A N 1
ATOM 647 C CA . ALA A 1 79 ? 24.250 -13.416 -39.197 1.00 73.88 79 ALA A CA 1
ATOM 648 C C . ALA A 1 79 ? 25.766 -13.571 -38.991 1.00 73.88 79 ALA A C 1
ATOM 650 O O . ALA A 1 79 ? 26.368 -14.501 -39.517 1.00 73.88 79 ALA A O 1
ATOM 651 N N . LEU A 1 80 ? 26.371 -12.744 -38.130 1.00 77.31 80 LEU A N 1
ATOM 652 C CA . LEU A 1 80 ? 27.800 -12.844 -37.797 1.00 77.31 80 LEU A CA 1
ATOM 653 C C . LEU A 1 80 ? 28.170 -14.156 -37.080 1.00 77.31 80 LEU A C 1
ATOM 655 O O . LEU A 1 80 ? 29.315 -14.604 -37.143 1.00 77.31 80 LEU A O 1
ATOM 659 N N . ARG A 1 81 ? 27.227 -14.775 -36.357 1.00 75.56 81 ARG A N 1
ATOM 660 C CA . ARG A 1 81 ? 27.441 -16.089 -35.730 1.00 75.56 81 ARG A CA 1
ATOM 661 C C . ARG A 1 81 ? 27.357 -17.213 -36.749 1.00 75.56 81 ARG A C 1
ATOM 663 O O . ARG A 1 81 ? 28.213 -18.086 -36.703 1.00 75.56 81 ARG A O 1
ATOM 670 N N . GLU A 1 82 ? 26.387 -17.168 -37.657 1.00 77.06 82 GLU A N 1
ATOM 671 C CA . GLU A 1 82 ? 26.264 -18.147 -38.742 1.00 77.06 82 GLU A CA 1
ATOM 672 C C . GLU A 1 82 ? 27.472 -18.106 -39.682 1.00 77.06 82 GLU A C 1
ATOM 674 O O . GLU A 1 82 ? 28.009 -19.159 -40.013 1.00 77.06 82 GLU A O 1
ATOM 679 N N . GLU A 1 83 ? 27.961 -16.913 -40.037 1.00 77.31 83 GLU A N 1
ATOM 680 C CA . GLU A 1 83 ? 29.177 -16.745 -40.848 1.00 77.31 83 GLU A CA 1
ATOM 681 C C . GLU A 1 83 ? 30.393 -17.396 -40.176 1.00 77.31 83 GLU A C 1
ATOM 683 O O . GLU A 1 83 ? 31.114 -18.187 -40.786 1.00 77.31 83 GLU A O 1
ATOM 688 N N . ARG A 1 84 ? 30.573 -17.136 -38.878 1.00 76.88 84 ARG A N 1
ATOM 689 C CA . ARG A 1 84 ? 31.671 -17.705 -38.091 1.00 76.88 84 ARG A CA 1
ATOM 690 C C . ARG A 1 84 ? 31.528 -19.216 -37.888 1.00 76.88 84 ARG A C 1
ATOM 692 O O . ARG A 1 84 ? 32.526 -19.930 -37.896 1.00 76.88 84 ARG A O 1
ATOM 699 N N . ASP A 1 85 ? 30.316 -19.728 -37.701 1.00 77.19 85 ASP A N 1
ATOM 700 C CA . ASP A 1 85 ? 30.082 -21.166 -37.545 1.00 77.19 85 ASP A CA 1
ATOM 701 C C . ASP A 1 85 ? 30.251 -21.916 -38.883 1.00 77.19 85 ASP A C 1
ATOM 703 O O . ASP A 1 85 ? 30.747 -23.047 -38.893 1.00 77.19 85 ASP A O 1
ATOM 707 N N . ALA A 1 86 ? 29.946 -21.282 -40.021 1.00 77.25 86 ALA A N 1
ATOM 708 C CA . ALA A 1 86 ? 30.256 -21.798 -41.356 1.00 77.25 86 ALA A CA 1
ATOM 709 C C . ALA A 1 86 ? 31.774 -21.839 -41.624 1.00 77.25 86 ALA A C 1
ATOM 711 O O . ALA A 1 86 ? 32.286 -22.841 -42.126 1.00 77.25 86 ALA A O 1
ATOM 712 N N . GLU A 1 87 ? 32.519 -20.803 -41.219 1.00 74.56 87 GLU A N 1
ATOM 713 C CA . GLU A 1 87 ? 33.988 -20.791 -41.309 1.00 74.56 87 GLU A CA 1
ATOM 714 C C . GLU A 1 87 ? 34.647 -21.872 -40.440 1.00 74.56 87 GLU A C 1
ATOM 716 O O . GLU A 1 87 ? 35.611 -22.506 -40.869 1.00 74.56 87 GLU A O 1
ATOM 721 N N . ILE A 1 88 ? 34.124 -22.116 -39.233 1.00 75.38 88 ILE A N 1
ATOM 722 C CA . ILE A 1 88 ? 34.673 -23.115 -38.301 1.00 75.38 88 ILE A CA 1
ATOM 723 C C . ILE A 1 88 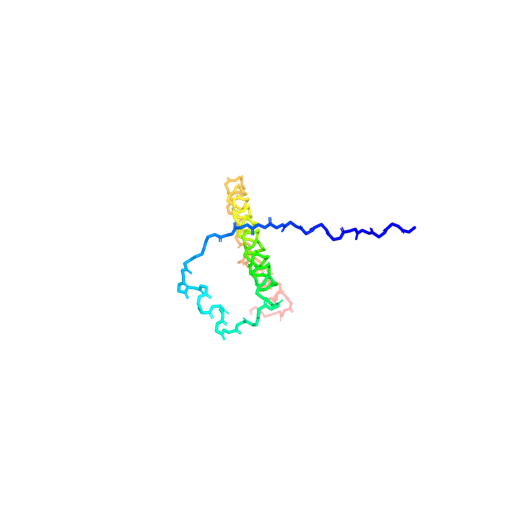? 34.298 -24.547 -38.704 1.00 75.38 88 ILE A C 1
ATOM 725 O O . ILE A 1 88 ? 35.106 -25.462 -38.534 1.00 75.38 88 ILE A O 1
ATOM 729 N N . SER A 1 89 ? 33.085 -24.769 -39.217 1.00 73.69 89 SER A N 1
ATOM 730 C CA . SER A 1 89 ? 32.602 -26.109 -39.583 1.00 73.69 89 SER A CA 1
ATOM 731 C C . SER A 1 89 ? 33.072 -26.586 -40.961 1.00 73.69 89 SER A C 1
ATOM 733 O O . SER A 1 89 ? 33.012 -27.785 -41.233 1.00 73.69 89 SER A O 1
ATOM 735 N N . GLY A 1 90 ? 33.553 -25.685 -41.827 1.00 60.75 90 GLY A N 1
ATOM 736 C CA . GLY A 1 90 ? 34.072 -26.024 -43.156 1.00 60.75 90 GLY A CA 1
ATOM 737 C C . GLY A 1 90 ? 33.025 -26.576 -44.133 1.00 60.75 90 GLY A C 1
ATOM 738 O O . GLY A 1 90 ? 33.388 -27.061 -45.205 1.00 60.75 90 GLY A O 1
ATOM 739 N N . LEU A 1 91 ? 31.739 -26.517 -43.781 1.00 62.72 91 LEU A N 1
ATOM 740 C CA . LEU A 1 91 ? 30.629 -26.918 -44.639 1.00 62.72 91 LEU A CA 1
ATOM 741 C C . LEU A 1 91 ? 30.214 -25.716 -45.497 1.00 62.72 91 LEU A C 1
ATOM 743 O O . LEU A 1 91 ? 29.554 -24.799 -45.014 1.00 62.72 91 LEU A O 1
ATOM 747 N N . ARG A 1 92 ? 30.641 -25.727 -46.763 1.00 54.91 92 ARG A N 1
ATOM 748 C CA . ARG A 1 92 ? 30.024 -24.940 -47.839 1.00 54.91 92 ARG A CA 1
ATOM 749 C C . ARG A 1 92 ? 28.956 -25.763 -48.539 1.00 54.91 92 ARG A C 1
ATOM 751 O O . ARG A 1 92 ? 29.209 -26.972 -48.743 1.00 54.91 92 ARG A O 1
#

Secondary structure (DSSP, 8-state):
---------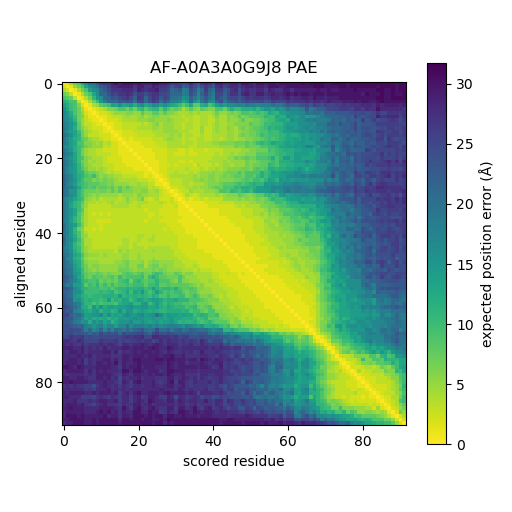-------HHHHHHHHHHS-GGGHHHHHHHHHHHHHHHHHHHHHHHHHHHHHHHHHHHH-PPP-THHHHHHHHHHHHHHHH---

Sequence (92 aa):
MSTQASDITRVTLTLPSDLWRRVKQFVPARQRSSLVAEALQRELRRRERLDQIERLRLLQDELRRKYGLMDNCVGDLGALREERDAEISGLR

Foldseek 3Di:
DDDPDDPDDDDDDDDPPVVVVVCPVPPDPVCSVVVVVVVVVVVVVVVVVVVVVVVVVVVVVVCCVVPNDDDDCPVVVVVVVVVVVCVVVVDD

Mean predicted aligned error: 14.02 Å

pLDDT: mean 81.76, std 14.61, range [35.88, 96.69]

Radius of gyration: 28.83 Å; Cα contacts (8 Å, |Δi|>4): 8; chains: 1; bounding box: 54×39×75 Å